Protein AF-A0A3B8WCB1-F1 (afdb_monomer_lite)

Foldseek 3Di:
DPPPPPDFDDLVVVVCQVVVPPLVSCQVPQQQQWKKWKWWDPDVPDIGGDWDDDPNFTEIEIGSDPVQRVCCCVPPDDDDPPTPMDIDIDGPLCVLQVCLVVLGWYAHDVSRDIGHNVNSQSSNFWHWDQDPVRDIDIDGHDDDDDPPPPPPPDD

Structure (mmCIF, N/CA/C/O backbone):
data_AF-A0A3B8WCB1-F1
#
_entry.id   AF-A0A3B8WCB1-F1
#
loop_
_atom_site.group_PDB
_atom_site.id
_atom_site.type_symbol
_atom_site.label_atom_id
_atom_site.label_alt_id
_atom_site.label_comp_id
_atom_site.label_asym_id
_atom_site.label_entity_id
_atom_site.label_seq_id
_atom_site.pdbx_PDB_ins_code
_atom_site.Cartn_x
_atom_site.Cartn_y
_atom_site.Cartn_z
_atom_site.occupancy
_atom_site.B_iso_or_equiv
_atom_site.auth_seq_id
_atom_site.auth_comp_id
_atom_site.auth_asym_id
_atom_site.auth_atom_id
_atom_site.pdbx_PDB_model_num
ATOM 1 N N . MET A 1 1 ? -21.538 -11.932 -15.413 1.00 37.00 1 MET A N 1
ATOM 2 C CA . MET A 1 1 ? -21.360 -11.501 -14.014 1.00 37.00 1 MET A CA 1
ATOM 3 C C . MET A 1 1 ? -20.983 -10.037 -14.087 1.00 37.00 1 MET A C 1
ATOM 5 O O . MET A 1 1 ? -19.938 -9.739 -14.648 1.00 37.00 1 MET A O 1
ATOM 9 N N . ILE A 1 2 ? -21.895 -9.141 -13.719 1.00 36.38 2 ILE A N 1
ATOM 10 C CA . ILE A 1 2 ? -21.631 -7.701 -13.750 1.00 36.38 2 ILE A CA 1
ATOM 11 C C . ILE A 1 2 ? -20.641 -7.468 -12.608 1.00 36.38 2 ILE A C 1
ATOM 13 O O . ILE A 1 2 ? -20.982 -7.748 -11.462 1.00 36.38 2 ILE A O 1
ATOM 17 N N . LYS A 1 3 ? -19.391 -7.105 -12.926 1.00 43.31 3 LYS A N 1
ATOM 18 C CA . LYS A 1 3 ? -18.473 -6.548 -11.930 1.00 43.31 3 LYS A CA 1
ATOM 19 C C . LYS A 1 3 ? -19.179 -5.289 -11.439 1.00 43.31 3 LYS A C 1
ATOM 21 O O . LYS A 1 3 ? -19.359 -4.365 -12.223 1.00 43.31 3 LYS A O 1
ATOM 26 N N . GLU A 1 4 ? -19.688 -5.307 -10.215 1.00 46.06 4 GLU A N 1
ATOM 27 C CA . GLU A 1 4 ? -20.017 -4.057 -9.543 1.00 46.06 4 GLU A CA 1
ATOM 28 C C . GLU A 1 4 ? -18.712 -3.261 -9.516 1.00 46.06 4 GLU A C 1
ATOM 30 O O . GLU A 1 4 ? -17.713 -3.740 -8.973 1.00 46.06 4 GLU A O 1
ATOM 35 N N . ASP A 1 5 ? -18.690 -2.116 -10.200 1.00 57.25 5 ASP A N 1
ATOM 36 C CA . ASP A 1 5 ? -17.601 -1.154 -10.085 1.00 57.25 5 ASP A CA 1
ATOM 37 C C . ASP A 1 5 ? -17.627 -0.658 -8.642 1.00 57.25 5 ASP A C 1
ATOM 39 O O . ASP A 1 5 ? -18.396 0.233 -8.275 1.00 57.25 5 ASP A O 1
ATOM 43 N N . VAL A 1 6 ? -16.847 -1.324 -7.790 1.00 62.16 6 VAL A N 1
ATOM 44 C CA . VAL A 1 6 ? -16.585 -0.851 -6.437 1.00 62.16 6 VAL A CA 1
ATOM 45 C C . VAL A 1 6 ? -15.964 0.535 -6.599 1.00 62.16 6 VAL A C 1
ATOM 47 O O . VAL A 1 6 ? -14.968 0.654 -7.317 1.00 62.16 6 VAL A O 1
ATOM 50 N N . PRO A 1 7 ? -16.549 1.585 -6.000 1.00 75.62 7 PRO A N 1
ATOM 51 C CA . PRO A 1 7 ? -16.023 2.930 -6.147 1.00 75.62 7 PRO A CA 1
ATOM 52 C C . PRO A 1 7 ? -14.573 2.965 -5.665 1.00 75.62 7 PRO A C 1
ATOM 54 O O . PRO A 1 7 ? -14.266 2.490 -4.571 1.00 75.62 7 PRO A O 1
ATOM 57 N N . VAL A 1 8 ? -13.693 3.510 -6.505 1.00 82.50 8 VAL A N 1
ATOM 58 C CA . VAL A 1 8 ? -12.284 3.738 -6.179 1.00 82.50 8 VAL A CA 1
ATOM 59 C C . VAL A 1 8 ? -12.225 4.785 -5.058 1.00 82.50 8 VAL A C 1
ATOM 61 O O . VAL A 1 8 ? -12.717 5.898 -5.263 1.00 82.50 8 VAL A O 1
ATOM 64 N N . PRO A 1 9 ? -11.667 4.462 -3.875 1.00 86.19 9 PRO A N 1
ATOM 65 C CA . PRO A 1 9 ? -11.536 5.426 -2.787 1.00 86.19 9 PRO A CA 1
ATOM 66 C C . PRO A 1 9 ? -10.676 6.621 -3.192 1.00 86.19 9 PRO A C 1
ATOM 68 O O . PRO A 1 9 ? -9.630 6.462 -3.825 1.00 86.19 9 PRO A O 1
ATOM 71 N N . ALA A 1 10 ? -11.098 7.824 -2.810 1.00 88.12 10 ALA A N 1
ATOM 72 C CA . ALA A 1 10 ? -10.425 9.040 -3.244 1.00 88.12 10 ALA A CA 1
ATOM 73 C C . ALA A 1 10 ? -9.168 9.326 -2.407 1.00 88.12 10 ALA A C 1
ATOM 75 O O . ALA A 1 10 ? -9.153 9.169 -1.185 1.00 88.12 10 ALA A O 1
ATOM 76 N N . ALA A 1 11 ? -8.126 9.865 -3.045 1.00 90.75 11 ALA A N 1
ATOM 77 C CA . ALA A 1 11 ? -6.916 10.312 -2.352 1.00 90.75 11 ALA A CA 1
ATOM 78 C C . ALA A 1 11 ? -7.206 11.356 -1.255 1.00 90.75 11 ALA A C 1
ATOM 80 O O . ALA A 1 11 ? -6.539 11.384 -0.220 1.00 90.75 11 ALA A O 1
ATOM 81 N N . THR A 1 12 ? -8.231 12.194 -1.441 1.00 91.19 12 THR A N 1
ATOM 82 C CA . THR A 1 12 ? -8.669 13.172 -0.434 1.00 91.19 12 THR A CA 1
ATOM 83 C C . THR A 1 12 ? -9.157 12.501 0.845 1.00 91.19 12 THR A C 1
ATOM 85 O O . THR A 1 12 ? -8.805 12.951 1.930 1.00 91.19 12 THR A O 1
ATOM 88 N N . GLU A 1 13 ? -9.891 11.392 0.738 1.00 91.12 13 GLU A N 1
ATOM 89 C CA . GLU A 1 13 ? -10.376 10.627 1.894 1.00 91.12 13 GLU A CA 1
ATOM 90 C C . GLU A 1 13 ? -9.207 9.989 2.658 1.00 91.12 13 GLU A C 1
ATOM 92 O O . GLU A 1 13 ? -9.195 9.975 3.892 1.00 91.12 13 GLU A O 1
ATOM 97 N N . PHE A 1 14 ? -8.181 9.521 1.936 1.00 91.50 14 PHE A N 1
ATOM 98 C CA . PHE A 1 14 ? -6.958 9.003 2.550 1.00 91.50 14 PHE A CA 1
ATOM 99 C C . PHE A 1 14 ? -6.218 10.097 3.318 1.00 91.50 14 PHE A C 1
ATOM 101 O O . PHE A 1 14 ? -5.856 9.917 4.481 1.00 91.50 14 PHE A O 1
ATOM 108 N N . MET A 1 15 ? -6.038 11.261 2.691 1.00 91.00 15 MET A N 1
ATOM 109 C CA . MET A 1 15 ? -5.363 12.405 3.301 1.00 91.00 15 MET A CA 1
ATOM 110 C C . MET A 1 15 ? -6.125 12.950 4.509 1.00 91.00 15 MET A C 1
ATOM 112 O O . MET A 1 15 ? -5.508 13.321 5.505 1.00 91.00 15 MET A O 1
ATOM 116 N N . GLU A 1 16 ? -7.455 12.977 4.472 1.00 90.50 16 GLU A N 1
ATOM 117 C CA . GLU A 1 16 ? -8.274 13.334 5.632 1.00 90.50 16 GLU A CA 1
ATOM 118 C C . GLU A 1 16 ? -8.084 12.343 6.782 1.00 90.50 16 GLU A C 1
ATOM 120 O O . GLU A 1 16 ? -7.906 12.753 7.933 1.00 90.50 16 GLU A O 1
ATOM 125 N N . ALA A 1 17 ? -8.070 11.040 6.487 1.00 88.69 17 ALA A N 1
ATOM 126 C CA . ALA A 1 17 ? -7.808 10.018 7.490 1.00 88.69 17 ALA A CA 1
ATOM 127 C C . ALA A 1 17 ? -6.399 10.168 8.094 1.00 88.69 17 ALA A C 1
ATOM 129 O O . ALA A 1 17 ? -6.270 10.135 9.322 1.00 88.69 17 ALA A O 1
ATOM 130 N N . LEU A 1 18 ? -5.378 10.425 7.268 1.00 88.06 18 LEU A N 1
ATOM 131 C CA . LEU A 1 18 ? -4.002 10.691 7.707 1.00 88.06 18 LEU A CA 1
ATOM 132 C C . LEU A 1 18 ? -3.911 11.929 8.605 1.00 88.06 18 LEU A C 1
ATOM 134 O O . LEU A 1 18 ? -3.387 11.863 9.717 1.00 88.06 18 LEU A O 1
ATOM 138 N N . ASN A 1 19 ? -4.474 13.049 8.155 1.00 87.38 19 ASN A N 1
ATOM 139 C CA . ASN A 1 19 ? -4.369 14.339 8.836 1.00 87.38 19 ASN A CA 1
ATOM 140 C C . ASN A 1 19 ? -5.243 14.439 10.091 1.00 87.38 19 ASN A C 1
ATOM 142 O O . ASN A 1 19 ? -5.017 15.309 10.930 1.00 87.38 19 ASN A O 1
ATOM 146 N N . SER A 1 20 ? -6.225 13.548 10.257 1.00 85.06 20 SER A N 1
ATOM 147 C CA . SER A 1 20 ? -7.062 13.508 11.459 1.00 85.06 20 SER A CA 1
ATOM 148 C C . SER A 1 20 ? -6.287 13.164 12.739 1.00 85.06 20 SER A C 1
ATOM 150 O O . SER A 1 20 ? -6.819 13.332 13.837 1.00 85.06 20 SER A O 1
ATOM 152 N N . GLY A 1 21 ? -5.065 12.622 12.621 1.00 75.56 21 GLY A N 1
ATOM 153 C CA . GLY A 1 21 ? -4.286 12.100 13.750 1.00 75.56 21 GLY A CA 1
ATOM 154 C C . GLY A 1 21 ? -4.890 10.841 14.388 1.00 75.56 21 GLY A C 1
ATOM 155 O O . GLY A 1 21 ? -4.332 10.290 15.337 1.00 75.56 21 GLY A O 1
ATOM 156 N N . ASN A 1 22 ? -6.023 10.348 13.873 1.00 82.62 22 ASN A N 1
ATOM 157 C CA . ASN A 1 22 ? -6.667 9.132 14.342 1.00 82.62 22 ASN A CA 1
ATOM 158 C C . ASN A 1 22 ? -6.112 7.921 13.586 1.00 82.62 22 ASN A C 1
ATOM 160 O O . ASN A 1 22 ? -6.737 7.381 12.675 1.00 82.62 22 ASN A O 1
ATOM 164 N N . HIS A 1 23 ? -4.934 7.460 14.001 1.00 83.25 23 HIS A N 1
ATOM 165 C CA . HIS A 1 23 ? -4.264 6.313 13.383 1.00 83.25 23 HIS A CA 1
ATOM 166 C C . HIS A 1 23 ? -5.097 5.019 13.409 1.00 83.25 23 HIS A C 1
ATOM 168 O O . HIS A 1 23 ? -4.919 4.153 12.557 1.00 83.25 23 HIS A O 1
ATOM 174 N N . LEU A 1 24 ? -6.040 4.885 14.350 1.00 87.56 24 LEU A N 1
ATOM 175 C CA . LEU A 1 24 ? -6.946 3.735 14.392 1.00 87.56 24 LEU A CA 1
ATOM 176 C C . LEU A 1 24 ? -7.950 3.765 13.238 1.00 87.56 24 LEU A C 1
ATOM 178 O O . LEU A 1 24 ? -8.288 2.717 12.697 1.00 87.56 24 LEU A O 1
ATOM 182 N N . LYS A 1 25 ? -8.400 4.961 12.839 1.00 85.50 25 LYS A N 1
ATOM 183 C CA . LYS A 1 25 ? -9.289 5.148 11.689 1.00 85.50 25 LYS A CA 1
ATOM 184 C C . LYS A 1 25 ? -8.636 4.634 10.403 1.00 85.50 25 LYS A C 1
ATOM 186 O O . LYS A 1 25 ? -9.271 3.885 9.673 1.00 85.50 25 LYS A O 1
ATOM 191 N N . LEU A 1 26 ? -7.351 4.932 10.194 1.00 90.38 26 LEU A N 1
ATOM 192 C CA . LEU A 1 26 ? -6.579 4.418 9.055 1.00 90.38 26 LEU A CA 1
ATOM 193 C C . LEU A 1 26 ? -6.540 2.886 9.022 1.00 90.38 26 LEU A C 1
ATOM 195 O O . LEU A 1 26 ? -6.820 2.288 7.989 1.00 90.38 26 LEU A O 1
ATOM 199 N N . ILE A 1 27 ? -6.247 2.239 10.154 1.00 92.25 27 ILE A N 1
ATOM 200 C CA . ILE A 1 27 ? -6.202 0.770 10.219 1.00 92.25 27 ILE A CA 1
ATOM 201 C C . ILE A 1 27 ? -7.576 0.165 9.891 1.00 92.25 27 ILE A C 1
ATOM 203 O O . ILE A 1 27 ? -7.643 -0.804 9.134 1.00 92.25 27 ILE A O 1
ATOM 207 N N . ARG A 1 28 ? -8.664 0.730 10.438 1.00 89.88 28 ARG A N 1
ATOM 208 C CA . ARG A 1 28 ? -10.029 0.214 10.229 1.00 89.88 28 ARG A CA 1
ATOM 209 C C . ARG A 1 28 ? -10.528 0.415 8.803 1.00 89.88 28 ARG A C 1
ATOM 211 O O . ARG A 1 28 ? -11.087 -0.508 8.228 1.00 89.88 28 ARG A O 1
ATOM 218 N N . GLU A 1 29 ? -10.372 1.620 8.267 1.00 90.94 29 GLU A N 1
ATOM 219 C CA . GLU A 1 29 ? -11.037 2.023 7.023 1.00 90.94 29 GLU A CA 1
ATOM 220 C C . GLU A 1 29 ? -10.190 1.743 5.786 1.00 90.94 29 GLU A C 1
ATOM 222 O O . GLU A 1 29 ? -10.735 1.401 4.744 1.00 90.94 29 GLU A O 1
ATOM 227 N N . TRP A 1 30 ? -8.864 1.841 5.901 1.00 93.31 30 TRP A N 1
ATOM 228 C CA . TRP A 1 30 ? -7.962 1.717 4.756 1.00 93.31 30 TRP A CA 1
ATOM 229 C C . TRP A 1 30 ? -7.230 0.383 4.695 1.00 93.31 30 TRP A C 1
ATOM 231 O O . TRP A 1 30 ? -6.774 -0.009 3.626 1.00 93.31 30 TRP A O 1
ATOM 241 N N . GLY A 1 31 ? -7.140 -0.357 5.803 1.00 92.56 31 GLY A N 1
ATOM 242 C CA . GLY A 1 31 ? -6.360 -1.592 5.851 1.00 92.56 31 GLY A CA 1
ATOM 243 C C . GLY A 1 31 ? -6.817 -2.669 4.857 1.00 92.56 31 GLY A C 1
ATOM 244 O O . GLY A 1 31 ? -5.972 -3.418 4.375 1.00 92.56 31 GLY A O 1
ATOM 245 N N . ASP A 1 32 ? -8.118 -2.765 4.569 1.00 93.88 32 ASP A N 1
ATOM 246 C CA . ASP A 1 32 ? -8.690 -3.740 3.620 1.00 93.88 32 ASP A CA 1
ATOM 247 C C . ASP A 1 32 ? -8.982 -3.144 2.231 1.00 93.88 32 ASP A C 1
ATOM 249 O O . ASP A 1 32 ? -9.440 -3.863 1.342 1.00 93.88 32 ASP A O 1
ATOM 253 N N . VAL A 1 33 ? -8.696 -1.853 2.015 1.00 95.19 33 VAL A N 1
ATOM 254 C CA . VAL A 1 33 ? -8.827 -1.239 0.688 1.00 95.19 33 VAL A CA 1
ATOM 255 C C . VAL A 1 33 ? -7.845 -1.916 -0.257 1.00 95.19 33 VAL A C 1
ATOM 257 O O . VAL A 1 33 ? -6.655 -2.046 0.045 1.00 95.19 33 VAL A O 1
ATOM 260 N N . LEU A 1 34 ? -8.355 -2.365 -1.401 1.00 96.38 34 LEU A N 1
ATOM 261 C CA . LEU A 1 34 ? -7.537 -2.973 -2.436 1.00 96.38 34 LEU A CA 1
ATOM 262 C C . LEU A 1 34 ? -6.747 -1.891 -3.159 1.00 96.38 34 LEU A C 1
ATOM 264 O O . LEU A 1 34 ? -7.317 -0.967 -3.730 1.00 96.38 34 LEU A O 1
ATOM 268 N N . PHE A 1 35 ? -5.434 -2.053 -3.150 1.00 96.81 35 PHE A N 1
ATOM 269 C CA . PHE A 1 35 ? -4.508 -1.292 -3.963 1.00 96.81 35 PHE A CA 1
ATOM 270 C C . PHE A 1 35 ? -3.968 -2.206 -5.054 1.00 96.81 35 PHE A C 1
ATOM 272 O O . PHE A 1 35 ? -3.596 -3.354 -4.814 1.00 96.81 35 PHE A O 1
ATOM 279 N N . HIS A 1 36 ? -3.924 -1.694 -6.267 1.00 96.75 36 HIS A N 1
ATOM 280 C CA . HIS A 1 36 ? -3.236 -2.306 -7.381 1.00 96.75 36 HIS A CA 1
ATOM 281 C C . HIS A 1 36 ? -1.746 -2.005 -7.246 1.00 96.75 36 HIS A C 1
ATOM 283 O O . HIS A 1 36 ? -1.374 -0.885 -6.921 1.00 96.75 36 HIS A O 1
ATOM 289 N N . THR A 1 37 ? -0.889 -2.996 -7.467 1.00 96.56 37 THR A N 1
ATOM 290 C CA . THR A 1 37 ? 0.568 -2.827 -7.503 1.00 96.56 37 THR A CA 1
ATOM 291 C C . THR A 1 37 ? 1.181 -3.730 -8.568 1.00 96.56 37 THR A C 1
ATOM 293 O O . THR A 1 37 ? 0.515 -4.632 -9.088 1.00 96.56 37 THR A O 1
ATOM 296 N N . VAL A 1 38 ? 2.447 -3.491 -8.897 1.00 95.31 38 VAL A N 1
ATOM 297 C CA . VAL A 1 38 ? 3.167 -4.193 -9.961 1.00 95.31 38 VAL A CA 1
ATOM 298 C C . VAL A 1 38 ? 3.979 -5.345 -9.381 1.00 95.31 38 VAL A C 1
ATOM 300 O O . VAL A 1 38 ? 4.668 -5.206 -8.372 1.00 95.31 38 VAL A O 1
ATOM 303 N N . PHE A 1 39 ? 3.917 -6.488 -10.047 1.00 93.94 39 PHE A N 1
ATOM 304 C CA . PHE A 1 39 ? 4.740 -7.658 -9.778 1.00 93.94 39 PHE A CA 1
ATOM 305 C C . PHE A 1 39 ? 5.557 -8.008 -11.021 1.00 93.94 39 PHE A C 1
ATOM 307 O O . PHE A 1 39 ? 5.102 -7.799 -12.145 1.00 93.94 39 PHE A O 1
ATOM 314 N N . ILE A 1 40 ? 6.742 -8.575 -10.800 1.00 92.56 40 ILE A N 1
ATOM 315 C CA . ILE A 1 40 ? 7.627 -9.123 -11.830 1.00 92.56 40 ILE A CA 1
ATOM 316 C C . ILE A 1 40 ? 7.644 -10.644 -11.690 1.00 92.56 40 ILE A C 1
ATOM 318 O O . ILE A 1 40 ? 7.745 -11.180 -10.579 1.00 92.56 40 ILE A O 1
ATOM 322 N N . ARG A 1 41 ? 7.575 -11.350 -12.818 1.00 91.50 41 ARG A N 1
ATOM 323 C CA . ARG A 1 41 ? 7.890 -12.775 -12.900 1.00 91.50 41 ARG A CA 1
ATOM 324 C C . ARG A 1 41 ? 9.341 -12.943 -13.332 1.00 91.50 41 ARG A C 1
ATOM 326 O O . ARG A 1 41 ? 9.660 -12.846 -14.508 1.00 91.50 41 ARG A O 1
ATOM 333 N N . GLU A 1 42 ? 10.208 -13.241 -12.372 1.00 82.94 42 GLU A N 1
ATOM 334 C CA . GLU A 1 42 ? 11.623 -13.518 -12.650 1.00 82.94 42 GLU A CA 1
ATOM 335 C C . GLU A 1 42 ? 11.777 -14.887 -13.326 1.00 82.94 42 GLU A C 1
ATOM 337 O O . GLU A 1 42 ? 12.458 -15.035 -14.340 1.00 82.94 42 GLU A O 1
ATOM 342 N N . HIS A 1 43 ? 11.138 -15.921 -12.766 1.00 79.56 43 HIS A N 1
ATOM 343 C CA . HIS A 1 43 ? 11.228 -17.309 -13.230 1.00 79.56 43 HIS A CA 1
ATOM 344 C C . HIS A 1 43 ? 9.849 -17.983 -13.139 1.00 79.56 43 HIS A C 1
ATOM 346 O O . HIS A 1 43 ? 8.995 -17.533 -12.367 1.00 79.56 43 HIS A O 1
ATOM 352 N N . PRO A 1 44 ? 9.600 -19.096 -13.858 1.00 80.00 44 PRO A N 1
ATOM 353 C CA . PRO A 1 44 ? 8.349 -19.837 -13.728 1.00 80.00 44 PRO A CA 1
ATOM 354 C C . PRO A 1 44 ? 8.051 -20.205 -12.266 1.00 80.00 44 PRO A C 1
ATOM 356 O O . PRO A 1 44 ? 8.808 -20.934 -11.630 1.00 80.00 44 PRO A O 1
ATOM 359 N N . GLY A 1 45 ? 6.937 -19.693 -11.739 1.00 81.06 45 GLY A N 1
ATOM 360 C CA . GLY A 1 45 ? 6.493 -19.944 -10.365 1.00 81.06 45 GLY A CA 1
ATOM 361 C C . GLY A 1 45 ? 7.069 -19.009 -9.296 1.00 81.06 45 GLY A C 1
ATOM 362 O O . GLY A 1 45 ? 6.701 -19.165 -8.134 1.00 81.06 45 GLY A O 1
ATOM 363 N N . LEU A 1 46 ? 7.918 -18.039 -9.661 1.00 86.25 46 LEU A N 1
ATOM 364 C CA . LEU A 1 46 ? 8.396 -16.998 -8.752 1.00 86.25 46 LEU A CA 1
ATOM 365 C C . LEU A 1 46 ? 7.928 -15.621 -9.220 1.00 86.25 46 LEU A C 1
ATOM 367 O O . LEU A 1 46 ? 8.352 -15.112 -10.256 1.00 86.25 46 LEU A O 1
ATOM 371 N N . GLU A 1 47 ? 7.059 -15.027 -8.415 1.00 90.69 47 GLU A N 1
ATOM 372 C CA . GLU A 1 47 ? 6.472 -13.716 -8.644 1.00 90.69 47 GLU A CA 1
ATOM 373 C C . GLU A 1 47 ? 6.787 -12.831 -7.445 1.00 90.69 47 GLU A C 1
ATOM 375 O O . GLU A 1 47 ? 6.461 -13.179 -6.307 1.00 90.69 47 GLU A O 1
ATOM 380 N N . LEU A 1 48 ? 7.445 -11.706 -7.698 1.00 89.25 48 LEU A N 1
ATOM 381 C CA . LEU A 1 48 ? 7.923 -10.794 -6.666 1.00 89.25 48 LEU A CA 1
ATOM 382 C C . LEU A 1 48 ? 7.320 -9.407 -6.878 1.00 89.25 48 LEU A C 1
ATOM 384 O O . LEU A 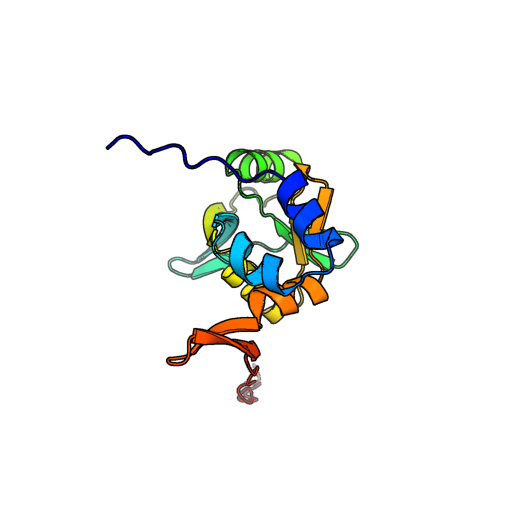1 48 ? 7.099 -9.013 -8.025 1.00 89.25 48 LEU A O 1
ATOM 388 N N . PRO A 1 49 ? 7.029 -8.658 -5.803 1.00 90.25 49 PRO A N 1
ATOM 389 C CA . PRO A 1 49 ? 6.579 -7.286 -5.950 1.00 90.25 49 PRO A CA 1
ATOM 390 C C . PRO A 1 49 ? 7.709 -6.441 -6.550 1.00 90.25 49 PRO A C 1
ATOM 392 O O . PRO A 1 49 ? 8.870 -6.558 -6.151 1.00 90.25 49 PRO A O 1
ATOM 395 N N . MET A 1 50 ? 7.368 -5.604 -7.526 1.00 92.75 50 MET A N 1
ATOM 396 C CA . MET A 1 50 ? 8.326 -4.750 -8.215 1.00 92.75 50 MET A CA 1
ATOM 397 C C . MET A 1 50 ? 8.737 -3.585 -7.317 1.00 92.75 50 MET A C 1
ATOM 399 O O . MET A 1 50 ? 7.889 -2.802 -6.896 1.00 92.75 50 MET A O 1
ATOM 403 N N . LEU A 1 51 ? 10.039 -3.430 -7.087 1.00 92.31 51 LEU A N 1
ATOM 404 C CA . LEU A 1 51 ? 10.604 -2.260 -6.420 1.00 92.31 51 LEU A CA 1
ATOM 405 C C . LEU A 1 51 ? 11.223 -1.313 -7.446 1.00 92.31 51 LEU A C 1
ATOM 407 O O . LEU A 1 51 ? 11.914 -1.747 -8.365 1.00 92.31 51 LEU A O 1
ATOM 411 N N . TYR A 1 52 ? 11.028 -0.016 -7.243 1.00 90.38 52 TYR A N 1
ATOM 412 C CA . TYR A 1 52 ? 11.717 1.041 -7.981 1.00 90.38 52 TYR A CA 1
ATOM 413 C C . TYR A 1 52 ? 12.244 2.103 -7.016 1.00 90.38 52 TYR A C 1
ATOM 415 O O . TYR A 1 52 ? 11.850 2.132 -5.851 1.00 90.38 52 TYR A O 1
ATOM 423 N N . SER A 1 53 ? 13.166 2.948 -7.472 1.00 88.25 53 SER A N 1
ATOM 424 C CA . SER A 1 53 ? 13.784 3.969 -6.621 1.00 88.25 53 SER A CA 1
ATOM 425 C C . SER A 1 53 ? 13.059 5.313 -6.723 1.00 88.25 53 SER A C 1
ATOM 427 O O . SER A 1 53 ? 12.829 5.812 -7.823 1.00 88.25 53 SER A O 1
ATOM 429 N N . VAL A 1 54 ? 12.756 5.917 -5.574 1.00 85.00 54 VAL A N 1
ATOM 430 C CA . VAL A 1 54 ? 12.241 7.286 -5.404 1.00 85.00 54 VAL A CA 1
ATOM 431 C C . VAL A 1 54 ? 13.114 7.964 -4.355 1.00 85.00 54 VAL A C 1
ATOM 433 O O . VAL A 1 54 ? 13.172 7.479 -3.231 1.00 85.00 54 VAL A O 1
ATOM 436 N N . ASP A 1 55 ? 13.810 9.048 -4.706 1.00 82.06 55 ASP A N 1
ATOM 437 C CA . ASP A 1 55 ? 14.689 9.795 -3.787 1.00 82.06 55 ASP A CA 1
ATOM 438 C C . ASP A 1 55 ? 15.623 8.887 -2.958 1.00 82.06 55 ASP A C 1
ATOM 440 O O . ASP A 1 55 ? 15.665 8.958 -1.730 1.00 82.06 55 ASP A O 1
ATOM 444 N N . ASP A 1 56 ? 16.330 7.975 -3.634 1.00 85.62 56 ASP A N 1
ATOM 445 C CA . ASP A 1 56 ? 17.232 6.966 -3.047 1.00 85.62 56 ASP A CA 1
ATOM 446 C C . ASP A 1 56 ? 16.570 5.917 -2.125 1.00 85.62 56 ASP A C 1
ATOM 448 O O . ASP A 1 56 ? 17.264 5.123 -1.487 1.00 85.62 56 ASP A O 1
ATOM 452 N N . HIS A 1 57 ? 15.236 5.846 -2.092 1.00 89.75 57 HIS A N 1
ATOM 453 C CA . HIS A 1 57 ? 14.477 4.832 -1.358 1.00 89.75 57 HIS A CA 1
ATOM 454 C C . HIS A 1 57 ? 13.794 3.853 -2.311 1.00 89.75 57 HIS A C 1
ATOM 456 O O . HIS A 1 57 ? 13.239 4.240 -3.338 1.00 89.75 57 HIS A O 1
ATOM 462 N N . HIS A 1 58 ? 13.798 2.569 -1.956 1.00 94.00 58 HIS A N 1
ATOM 463 C CA . HIS A 1 58 ? 12.998 1.577 -2.666 1.00 94.00 58 HIS A CA 1
ATOM 464 C C . HIS A 1 58 ?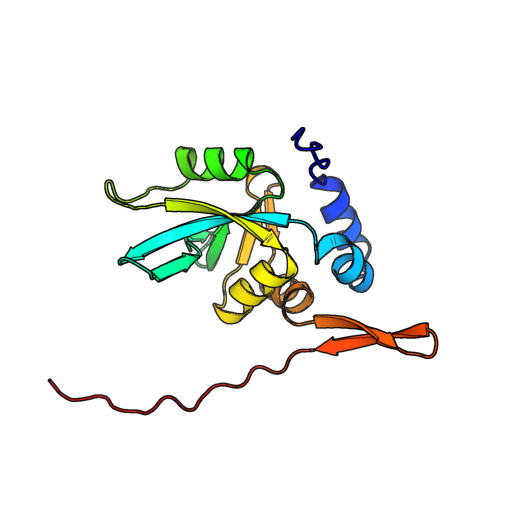 11.515 1.777 -2.357 1.00 94.00 58 HIS A C 1
ATOM 466 O O . HIS A 1 58 ? 11.138 1.999 -1.208 1.00 94.00 58 HIS A O 1
ATOM 472 N N . SER A 1 59 ? 10.670 1.672 -3.373 1.00 94.81 59 SER A N 1
ATOM 473 C CA . SER A 1 59 ? 9.237 1.899 -3.255 1.00 94.81 59 SER A CA 1
ATOM 474 C C . SER A 1 59 ? 8.445 0.931 -4.124 1.00 94.81 59 SER A C 1
ATOM 476 O O . SER A 1 59 ? 8.910 0.501 -5.182 1.00 94.81 59 SER A O 1
ATOM 478 N N . PHE A 1 60 ? 7.236 0.610 -3.679 1.00 95.81 60 PHE A N 1
ATOM 479 C CA . PHE A 1 60 ? 6.204 -0.009 -4.498 1.00 95.81 60 PHE A CA 1
ATOM 480 C C . PHE A 1 60 ? 5.354 1.059 -5.172 1.00 95.81 60 PHE A C 1
ATOM 482 O O . PHE A 1 60 ? 4.984 2.056 -4.551 1.00 95.81 60 PHE A O 1
ATOM 489 N N . LEU A 1 61 ? 4.989 0.819 -6.430 1.00 95.31 61 LEU A N 1
ATOM 490 C CA . LEU A 1 61 ? 3.991 1.629 -7.120 1.00 95.31 61 LEU A CA 1
ATOM 491 C C . LEU A 1 61 ? 2.625 1.083 -6.732 1.00 95.31 61 LEU A C 1
ATOM 493 O O . LEU A 1 61 ? 2.384 -0.111 -6.934 1.00 95.31 61 LEU A O 1
ATOM 497 N N . ALA A 1 62 ? 1.741 1.914 -6.185 1.00 95.94 62 ALA A N 1
ATOM 498 C CA . ALA A 1 62 ? 0.391 1.457 -5.899 1.00 95.94 62 ALA A CA 1
ATOM 499 C C . ALA A 1 62 ? -0.673 2.548 -5.954 1.00 95.94 62 ALA A C 1
ATOM 501 O O . ALA A 1 62 ? -0.432 3.683 -5.564 1.00 95.94 62 ALA A O 1
ATOM 502 N N . SER A 1 63 ? -1.877 2.163 -6.363 1.00 96.06 63 SER A N 1
ATOM 503 C CA . SER A 1 63 ? -3.074 3.009 -6.342 1.00 96.06 63 SER A CA 1
ATOM 504 C C . SER A 1 63 ? -4.321 2.138 -6.163 1.00 96.06 63 SER A C 1
ATOM 506 O O . SER A 1 63 ? -4.322 0.988 -6.613 1.00 96.06 63 SER A O 1
A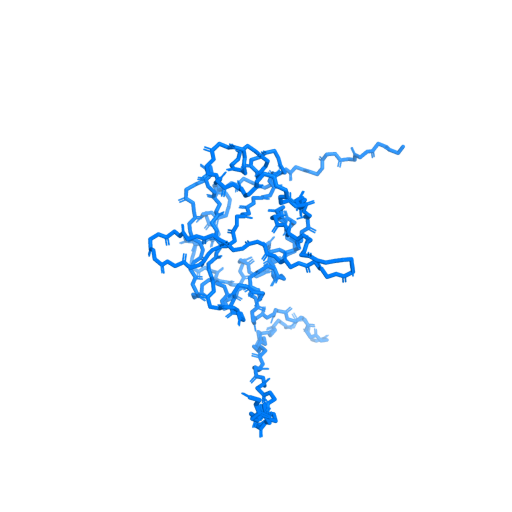TOM 508 N N . PRO A 1 64 ? -5.400 2.620 -5.522 1.00 95.38 64 PRO A N 1
ATOM 509 C CA . PRO A 1 64 ? -6.687 1.938 -5.581 1.00 95.38 64 PRO A CA 1
ATOM 510 C C . PRO A 1 64 ? -7.249 1.850 -7.013 1.00 95.38 64 PRO A C 1
ATOM 512 O O . PRO A 1 64 ? -8.052 0.956 -7.278 1.00 95.38 64 PRO A O 1
ATOM 515 N N . ASP A 1 65 ? -6.795 2.690 -7.950 1.00 94.56 65 ASP A N 1
ATOM 516 C CA . ASP A 1 65 ? -7.123 2.599 -9.376 1.00 94.56 65 ASP A CA 1
ATOM 517 C C . ASP A 1 65 ? -6.069 1.776 -10.138 1.00 94.56 65 ASP A C 1
ATOM 519 O O . ASP A 1 65 ? -4.872 2.062 -10.122 1.00 94.56 65 ASP A O 1
ATOM 523 N N . ALA A 1 66 ? -6.519 0.733 -10.836 1.00 93.31 66 ALA A N 1
ATOM 524 C CA . ALA A 1 66 ? -5.651 -0.098 -11.663 1.00 93.31 66 ALA A CA 1
ATOM 525 C C . ALA A 1 66 ? -5.087 0.658 -12.874 1.00 93.31 66 ALA A C 1
ATOM 527 O O . ALA A 1 66 ? -3.989 0.328 -13.326 1.00 93.31 66 ALA A O 1
ATOM 528 N N . ASN A 1 67 ? -5.835 1.627 -13.408 1.00 92.31 67 ASN A N 1
ATOM 529 C CA . ASN A 1 67 ? -5.434 2.396 -14.580 1.00 92.31 67 ASN A CA 1
ATOM 530 C C . ASN A 1 67 ? -4.269 3.325 -14.238 1.00 92.31 67 ASN A C 1
ATOM 532 O O . ASN A 1 67 ? -3.277 3.300 -14.954 1.00 92.31 67 ASN A O 1
ATOM 536 N N . GLU A 1 68 ? -4.317 4.015 -13.093 1.00 93.31 68 GLU A N 1
ATOM 537 C CA . GLU A 1 68 ? -3.209 4.863 -12.618 1.00 93.31 68 GLU A CA 1
ATOM 538 C C . GLU A 1 68 ? -1.899 4.065 -12.492 1.00 93.31 68 GLU A C 1
ATOM 540 O O . GLU A 1 68 ? -0.826 4.530 -12.871 1.00 93.31 68 GLU A O 1
ATOM 545 N N . VAL A 1 69 ? -1.968 2.819 -12.004 1.00 94.00 69 VAL A N 1
ATOM 546 C CA . VAL A 1 69 ? -0.784 1.943 -11.926 1.00 94.00 69 VAL A CA 1
ATOM 547 C C . VAL A 1 69 ? -0.278 1.559 -13.313 1.00 94.00 69 VAL A C 1
ATOM 549 O O . VAL A 1 69 ? 0.932 1.514 -13.524 1.00 94.00 69 VAL A O 1
ATOM 552 N N . GLN A 1 70 ? -1.176 1.257 -14.255 1.00 92.38 70 GLN A N 1
ATOM 553 C CA . GLN A 1 70 ? -0.785 0.910 -15.624 1.00 92.38 70 GLN A CA 1
ATOM 554 C C . GLN A 1 70 ? -0.161 2.097 -16.358 1.00 92.38 70 GLN A C 1
ATOM 556 O O . GLN A 1 70 ? 0.861 1.918 -17.018 1.00 92.38 70 GLN A O 1
ATOM 561 N N . GLU A 1 71 ? -0.740 3.286 -16.221 1.00 92.00 71 GLU A N 1
ATOM 562 C CA . GLU A 1 71 ? -0.224 4.524 -16.806 1.00 92.00 71 GLU A CA 1
ATOM 563 C C . GLU A 1 71 ? 1.150 4.854 -16.220 1.00 92.00 71 GLU A C 1
ATOM 565 O O . GLU A 1 71 ? 2.121 4.978 -16.964 1.00 92.00 71 GLU A O 1
ATOM 570 N N . ALA A 1 72 ? 1.296 4.844 -14.892 1.00 91.19 72 ALA A N 1
ATOM 571 C CA . ALA A 1 72 ? 2.587 5.100 -14.259 1.00 91.19 72 ALA A CA 1
ATOM 572 C C . ALA A 1 72 ? 3.657 4.056 -14.631 1.00 91.19 72 ALA A C 1
ATOM 574 O O . ALA A 1 72 ? 4.831 4.399 -14.798 1.00 91.19 72 ALA A O 1
ATOM 575 N N . LEU A 1 73 ? 3.271 2.789 -14.813 1.00 90.00 73 LEU A N 1
ATOM 576 C CA . LEU A 1 73 ? 4.173 1.742 -15.292 1.00 90.00 73 LEU A CA 1
ATOM 577 C C . LEU A 1 73 ? 4.667 1.998 -16.724 1.00 90.00 73 LEU A C 1
ATOM 579 O O . LEU A 1 73 ? 5.819 1.694 -17.019 1.00 90.00 73 LEU A O 1
ATOM 583 N N . GLN A 1 74 ? 3.826 2.549 -17.601 1.00 87.31 74 GLN A N 1
ATOM 584 C CA . GLN A 1 74 ? 4.176 2.835 -18.997 1.00 87.31 74 GLN A CA 1
ATOM 585 C C . GLN A 1 74 ? 4.936 4.156 -19.164 1.00 87.31 74 GLN A C 1
ATOM 587 O O . GLN A 1 74 ? 5.824 4.251 -20.010 1.00 87.31 74 GLN A O 1
ATOM 592 N N . GLU A 1 75 ? 4.591 5.174 -18.376 1.00 86.56 75 GLU A N 1
ATOM 593 C CA . GLU A 1 75 ? 5.072 6.545 -18.571 1.00 86.56 75 GLU A CA 1
ATOM 594 C C . GLU A 1 75 ? 6.255 6.923 -17.672 1.00 86.56 75 GLU A C 1
ATOM 596 O O . GLU A 1 75 ? 7.036 7.814 -18.018 1.00 86.56 75 GLU A O 1
ATOM 601 N N . HIS A 1 76 ? 6.409 6.267 -16.517 1.00 81.12 76 HIS A N 1
ATOM 602 C CA . HIS A 1 76 ? 7.378 6.679 -15.493 1.00 81.12 76 HIS A CA 1
ATOM 603 C C . HIS A 1 76 ? 8.419 5.619 -15.140 1.00 81.12 76 HIS A C 1
ATOM 605 O O . HIS A 1 76 ? 9.442 5.957 -14.540 1.00 81.12 76 HIS A O 1
ATOM 611 N N . LEU A 1 77 ? 8.203 4.358 -15.519 1.00 83.94 77 LEU A N 1
ATOM 612 C CA . LEU A 1 77 ? 9.125 3.266 -15.224 1.00 83.94 77 LEU A CA 1
ATOM 613 C C . LEU A 1 77 ? 9.808 2.763 -16.497 1.00 83.94 77 LEU A C 1
ATOM 615 O O . LEU A 1 77 ? 9.171 2.443 -17.495 1.00 83.94 77 LEU A O 1
ATOM 619 N N . VAL A 1 78 ? 11.137 2.669 -16.444 1.00 81.25 78 VAL A N 1
ATOM 620 C CA . VAL A 1 78 ? 11.934 2.047 -17.505 1.00 81.25 78 VAL A CA 1
ATOM 621 C C . VAL A 1 78 ? 12.088 0.571 -17.169 1.00 81.25 78 VAL A C 1
ATOM 623 O O . VAL A 1 78 ? 12.809 0.211 -16.239 1.00 81.25 78 VAL A O 1
ATOM 626 N N . LEU A 1 79 ? 11.392 -0.276 -17.920 1.00 83.69 79 LEU A N 1
ATOM 627 C CA . LEU A 1 79 ? 11.478 -1.729 -17.800 1.00 83.69 79 LEU A CA 1
ATOM 628 C C . LEU A 1 79 ? 12.501 -2.2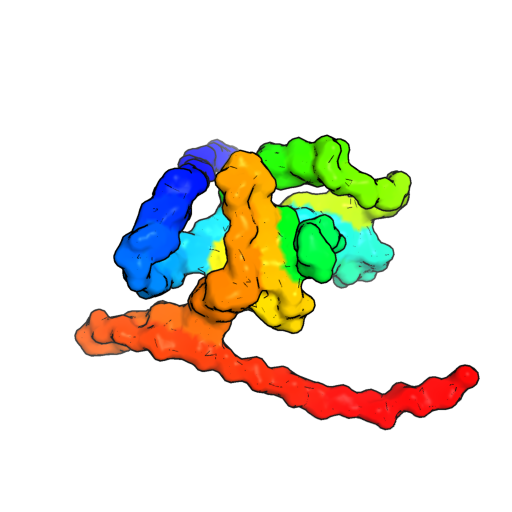96 -18.789 1.00 83.69 79 LEU A C 1
ATOM 630 O O . LEU A 1 79 ? 12.755 -1.708 -19.842 1.00 83.69 79 LEU A O 1
ATOM 634 N N . ALA A 1 80 ? 13.069 -3.460 -18.466 1.00 81.44 80 ALA A N 1
ATOM 635 C CA . ALA A 1 80 ? 13.795 -4.251 -19.456 1.00 81.44 80 ALA A CA 1
ATOM 636 C C . ALA A 1 80 ? 12.827 -4.725 -20.558 1.00 81.44 80 ALA A C 1
ATOM 638 O O . ALA A 1 80 ? 11.657 -4.984 -20.275 1.00 81.44 80 ALA A O 1
ATOM 639 N N . GLU A 1 81 ? 13.304 -4.845 -21.803 1.00 77.06 81 GLU A N 1
ATOM 640 C CA . GLU A 1 81 ? 12.465 -5.207 -22.963 1.00 77.06 81 GLU A CA 1
ATOM 641 C C . GLU A 1 81 ? 11.740 -6.555 -22.798 1.00 77.06 81 GLU A C 1
ATOM 643 O O . GLU A 1 81 ? 10.683 -6.766 -23.389 1.00 77.06 81 GLU A O 1
ATOM 648 N N . ASP A 1 82 ? 12.293 -7.459 -21.992 1.00 82.62 82 ASP A N 1
ATOM 649 C CA . ASP A 1 82 ? 11.788 -8.803 -21.718 1.00 82.62 82 ASP A CA 1
ATOM 650 C C . ASP A 1 82 ? 11.175 -8.964 -20.316 1.00 82.62 82 ASP A C 1
ATOM 652 O O . ASP A 1 82 ? 10.863 -10.084 -19.906 1.00 82.62 82 ASP A O 1
ATOM 656 N N . ALA A 1 83 ? 10.973 -7.868 -19.576 1.00 85.31 83 ALA A N 1
ATOM 657 C CA . ALA A 1 83 ? 10.390 -7.925 -18.241 1.00 85.31 83 ALA A CA 1
ATOM 658 C C . ALA A 1 83 ? 8.927 -8.409 -18.286 1.00 85.31 83 ALA A C 1
ATOM 660 O O . ALA A 1 83 ? 8.042 -7.737 -18.820 1.00 85.31 83 ALA A O 1
ATOM 661 N N . ASP A 1 84 ? 8.655 -9.559 -17.666 1.00 90.44 84 ASP A N 1
ATOM 662 C CA . ASP A 1 84 ? 7.298 -10.086 -17.487 1.00 90.44 84 ASP A CA 1
ATOM 663 C C . ASP A 1 84 ? 6.651 -9.434 -16.258 1.00 90.44 84 ASP A C 1
ATOM 665 O O . ASP A 1 84 ? 6.786 -9.904 -15.123 1.00 90.44 84 ASP A O 1
ATOM 669 N N . VAL A 1 85 ? 5.991 -8.297 -16.492 1.00 91.69 85 VAL A N 1
ATOM 670 C CA . VAL A 1 85 ? 5.315 -7.496 -15.464 1.00 91.69 85 VAL A CA 1
ATOM 671 C C . VAL A 1 85 ? 3.802 -7.663 -15.519 1.00 91.69 85 VAL A C 1
ATOM 673 O O . VAL A 1 85 ? 3.197 -7.753 -16.587 1.00 91.69 85 VAL A O 1
ATOM 676 N N . PHE A 1 86 ? 3.155 -7.656 -14.359 1.00 92.06 86 PHE A N 1
ATOM 677 C CA . PHE A 1 86 ? 1.697 -7.692 -14.272 1.00 92.06 86 PHE A CA 1
ATOM 678 C C . PHE A 1 86 ? 1.192 -6.975 -13.019 1.00 92.06 86 PHE A C 1
ATOM 680 O O . PHE A 1 86 ? 1.877 -6.887 -12.001 1.00 92.06 86 PHE A O 1
ATOM 687 N N . VAL A 1 87 ? -0.041 -6.472 -13.086 1.00 94.19 87 VAL A N 1
ATOM 688 C CA . VAL A 1 87 ? -0.683 -5.733 -11.990 1.00 94.19 87 VAL A CA 1
ATOM 689 C C . VAL A 1 87 ? -1.581 -6.664 -11.175 1.00 94.19 87 VAL A C 1
ATOM 691 O O . VAL A 1 87 ? -2.338 -7.459 -11.738 1.00 94.19 87 VAL A O 1
ATOM 694 N N . ARG A 1 88 ? -1.527 -6.563 -9.842 1.00 94.88 88 ARG A N 1
ATOM 695 C CA . ARG A 1 88 ? -2.422 -7.283 -8.919 1.00 94.88 88 ARG A CA 1
ATOM 696 C C . ARG A 1 88 ? -3.027 -6.358 -7.882 1.00 94.88 88 ARG A C 1
ATOM 698 O O . ARG A 1 88 ? -2.339 -5.495 -7.353 1.00 94.88 88 ARG A O 1
ATOM 705 N N . ALA A 1 89 ? -4.291 -6.610 -7.558 1.00 95.88 89 ALA A N 1
ATOM 706 C CA . ALA A 1 89 ? -4.957 -6.020 -6.407 1.00 95.88 89 ALA A CA 1
ATOM 707 C C . ALA A 1 89 ? -4.539 -6.755 -5.126 1.00 95.88 89 ALA A C 1
ATOM 709 O O . ALA A 1 89 ? -4.611 -7.984 -5.060 1.00 95.88 89 ALA A O 1
ATOM 710 N N . VAL A 1 90 ? -4.120 -6.002 -4.115 1.00 95.44 90 VAL A N 1
ATOM 711 C CA . VAL A 1 90 ? -3.672 -6.492 -2.812 1.00 95.44 90 VAL A CA 1
ATOM 712 C C . VAL A 1 90 ? -4.210 -5.544 -1.733 1.00 95.44 90 VAL A C 1
ATOM 714 O O . VAL A 1 90 ? -4.189 -4.329 -1.937 1.00 95.44 90 VAL A O 1
ATOM 717 N N . PRO A 1 91 ? -4.693 -6.042 -0.582 1.00 96.38 91 PRO A N 1
ATOM 718 C CA . PRO A 1 91 ? -5.093 -5.172 0.521 1.00 96.38 91 PRO A CA 1
ATOM 719 C C . PRO A 1 91 ? -3.944 -4.265 0.974 1.00 96.38 91 PRO A C 1
ATOM 721 O O . PRO A 1 91 ? -2.808 -4.728 1.120 1.00 96.38 91 PRO A O 1
ATOM 724 N N . LEU A 1 92 ? -4.234 -2.996 1.272 1.00 96.19 92 LEU A N 1
ATOM 725 C CA . LEU A 1 92 ? -3.215 -2.030 1.692 1.00 96.19 92 LEU A CA 1
ATOM 726 C C . LEU A 1 92 ? -2.414 -2.517 2.906 1.00 96.19 92 LEU A C 1
ATOM 728 O O . LEU A 1 92 ? -1.201 -2.331 2.945 1.00 96.19 92 LEU A O 1
ATOM 732 N N . ARG A 1 93 ? -3.044 -3.209 3.868 1.00 96.44 93 ARG A N 1
ATOM 733 C CA . ARG A 1 93 ? -2.330 -3.805 5.015 1.00 96.44 93 ARG A CA 1
ATOM 734 C C . ARG A 1 93 ? -1.267 -4.818 4.595 1.00 96.44 93 ARG A C 1
ATOM 736 O O . ARG A 1 93 ? -0.221 -4.931 5.225 1.00 96.44 93 ARG A O 1
ATOM 743 N N . GLU A 1 94 ? -1.523 -5.586 3.542 1.00 96.00 94 GLU A N 1
ATOM 744 C CA . GLU A 1 94 ? -0.577 -6.582 3.055 1.00 96.00 94 GLU A CA 1
ATOM 745 C C . GLU A 1 94 ? 0.566 -5.923 2.288 1.00 96.00 94 GLU A C 1
ATOM 747 O O . GLU A 1 94 ? 1.721 -6.265 2.538 1.00 96.00 94 GLU A O 1
ATOM 752 N N . LEU A 1 95 ? 0.271 -4.928 1.448 1.00 96.31 95 LEU A N 1
ATOM 753 C CA . LEU A 1 95 ? 1.315 -4.142 0.789 1.00 96.31 95 LEU A CA 1
ATOM 754 C C . LEU A 1 95 ? 2.189 -3.402 1.798 1.00 96.31 95 LEU A C 1
ATOM 756 O O . LEU A 1 95 ? 3.410 -3.485 1.715 1.00 96.31 95 LEU A O 1
ATOM 760 N N . ALA A 1 96 ? 1.582 -2.757 2.795 1.00 97.06 96 ALA A N 1
ATOM 761 C CA . ALA A 1 96 ? 2.300 -2.054 3.848 1.00 97.06 96 ALA A CA 1
ATOM 762 C C . ALA A 1 96 ? 3.198 -2.995 4.658 1.00 97.06 96 ALA A C 1
ATOM 764 O O . ALA A 1 96 ? 4.345 -2.666 4.958 1.00 97.06 96 ALA A O 1
ATOM 765 N N . ARG A 1 97 ? 2.715 -4.206 4.959 1.00 96.19 97 ARG A N 1
ATOM 766 C CA . ARG A 1 97 ? 3.513 -5.242 5.622 1.00 96.19 97 ARG A CA 1
ATOM 767 C C . ARG A 1 97 ? 4.702 -5.659 4.764 1.00 96.19 97 ARG A C 1
ATOM 769 O O . ARG A 1 97 ? 5.816 -5.718 5.273 1.00 96.19 97 ARG A O 1
ATOM 776 N N . ASN A 1 98 ? 4.488 -5.923 3.477 1.00 94.69 98 ASN A N 1
ATOM 777 C CA . ASN A 1 98 ? 5.566 -6.286 2.557 1.00 94.69 98 ASN A CA 1
ATOM 778 C C . ASN A 1 98 ? 6.593 -5.152 2.432 1.00 94.69 98 ASN A C 1
ATOM 780 O O . ASN A 1 98 ? 7.792 -5.413 2.460 1.00 94.69 98 ASN A O 1
ATOM 784 N N . ALA A 1 99 ? 6.129 -3.902 2.372 1.00 95.94 99 ALA A N 1
ATOM 785 C CA . ALA A 1 99 ? 6.980 -2.724 2.234 1.00 95.94 99 ALA A CA 1
ATOM 786 C C . ALA A 1 99 ? 7.843 -2.558 3.481 1.00 95.94 99 ALA A C 1
ATOM 788 O O . ALA A 1 99 ? 9.065 -2.489 3.389 1.00 95.94 99 ALA A O 1
ATOM 789 N N . HIS A 1 100 ? 7.221 -2.639 4.659 1.00 95.88 100 HIS A N 1
ATOM 790 C CA . HIS A 1 100 ? 7.919 -2.604 5.936 1.00 95.88 100 HIS A CA 1
ATOM 791 C C . HIS A 1 100 ? 8.986 -3.704 6.043 1.00 95.88 100 HIS A C 1
ATOM 793 O O . HIS A 1 100 ? 10.122 -3.427 6.422 1.00 95.88 100 HIS A O 1
ATOM 799 N N . MET A 1 101 ? 8.650 -4.943 5.664 1.00 93.56 101 MET A N 1
ATOM 800 C CA . MET A 1 101 ? 9.581 -6.077 5.712 1.00 93.56 101 MET A CA 1
ATOM 801 C C . MET A 1 101 ? 10.770 -5.935 4.750 1.00 93.56 101 MET A C 1
ATOM 803 O O . MET A 1 101 ? 11.826 -6.508 5.013 1.00 93.56 101 MET A O 1
ATOM 807 N N . 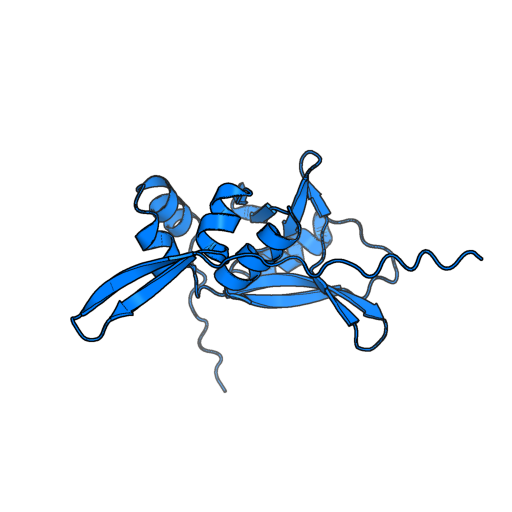LEU A 1 102 ? 10.609 -5.183 3.659 1.00 93.12 102 LEU A N 1
ATOM 808 C CA . LEU A 1 102 ? 11.658 -4.912 2.671 1.00 93.12 102 LEU A CA 1
ATOM 809 C C . LEU A 1 102 ? 12.377 -3.572 2.899 1.00 93.12 102 LEU A C 1
ATOM 811 O O . LEU A 1 102 ? 13.291 -3.246 2.148 1.00 93.12 102 LEU A O 1
ATOM 815 N N . GLY A 1 103 ? 11.986 -2.794 3.916 1.00 94.44 103 GLY A N 1
ATOM 816 C CA . GLY A 1 103 ? 12.500 -1.436 4.121 1.00 94.44 103 GLY A CA 1
ATOM 817 C C . GLY A 1 103 ? 12.114 -0.466 2.997 1.00 94.44 103 GLY A C 1
ATOM 818 O O . GLY A 1 103 ? 12.836 0.497 2.752 1.00 94.44 103 GLY A O 1
ATOM 819 N N . ALA A 1 104 ? 11.008 -0.740 2.306 1.00 96.06 104 ALA A N 1
ATOM 820 C CA . ALA A 1 104 ? 10.501 0.027 1.180 1.00 96.06 104 ALA A CA 1
ATOM 821 C C . ALA A 1 104 ? 9.335 0.946 1.582 1.00 96.06 104 ALA A C 1
ATOM 823 O O . ALA A 1 104 ? 8.720 0.791 2.641 1.00 96.06 104 ALA A O 1
ATOM 824 N N . TRP A 1 105 ? 9.024 1.894 0.704 1.00 96.75 105 TRP A N 1
ATOM 825 C CA . TRP A 1 105 ? 7.854 2.767 0.779 1.00 96.75 105 TRP A CA 1
ATOM 826 C C . TRP A 1 105 ? 6.738 2.296 -0.155 1.00 96.75 105 TRP A C 1
ATOM 828 O O . TRP A 1 105 ? 6.907 1.377 -0.957 1.00 96.75 105 TRP A O 1
ATOM 838 N N . LEU A 1 106 ? 5.581 2.940 -0.043 1.00 96.25 106 LEU A N 1
ATOM 839 C CA . LEU A 1 106 ? 4.518 2.886 -1.041 1.00 96.25 106 LEU A CA 1
ATOM 840 C C . LEU A 1 106 ? 4.375 4.270 -1.667 1.00 96.25 106 LEU A C 1
ATOM 842 O O . LEU A 1 106 ? 4.288 5.265 -0.951 1.00 96.25 106 LEU A O 1
ATOM 846 N N . ASN A 1 107 ? 4.327 4.341 -2.990 1.00 95.00 107 ASN A N 1
ATOM 847 C CA . ASN A 1 107 ? 4.126 5.586 -3.714 1.00 95.00 107 ASN A CA 1
ATOM 848 C C . ASN A 1 107 ? 2.858 5.497 -4.566 1.00 95.00 107 ASN A C 1
ATOM 850 O O . ASN A 1 107 ? 2.746 4.661 -5.467 1.00 95.00 107 ASN A O 1
ATOM 854 N N . TRP A 1 108 ? 1.918 6.385 -4.256 1.00 94.56 108 TRP A N 1
ATOM 855 C CA . TRP A 1 108 ? 0.713 6.628 -5.030 1.00 94.56 108 TRP A CA 1
ATOM 856 C C . TRP A 1 108 ? 0.937 7.870 -5.889 1.00 94.56 108 TRP A C 1
ATOM 858 O O . TRP A 1 108 ? 0.784 9.008 -5.435 1.00 94.56 108 TRP A O 1
ATOM 868 N N . PHE A 1 109 ? 1.358 7.612 -7.129 1.00 87.75 109 PHE A N 1
ATOM 869 C CA . PHE A 1 109 ? 1.973 8.595 -8.017 1.00 87.75 109 PHE A CA 1
ATOM 870 C C . PHE A 1 109 ? 1.051 9.778 -8.347 1.00 87.75 109 PHE A C 1
ATOM 872 O O . PHE A 1 109 ? 1.400 10.923 -8.052 1.00 87.75 109 PHE A O 1
ATOM 879 N N . ASP A 1 110 ? -0.147 9.511 -8.868 1.00 87.88 110 ASP A N 1
ATOM 880 C CA . ASP A 1 110 ? -1.107 10.547 -9.279 1.00 87.88 110 ASP A CA 1
ATOM 881 C C . ASP A 1 110 ? -1.603 11.395 -8.110 1.00 87.88 110 ASP A C 1
ATOM 883 O O . ASP A 1 110 ? -1.722 12.621 -8.207 1.00 87.88 110 ASP A O 1
ATOM 887 N N . ALA A 1 111 ? -1.801 10.755 -6.957 1.00 90.62 111 ALA A N 1
ATOM 888 C CA . ALA A 1 111 ? -2.142 11.440 -5.721 1.00 90.62 111 ALA A CA 1
ATOM 889 C C . ALA A 1 111 ? -0.970 12.243 -5.130 1.00 90.62 111 ALA A C 1
ATOM 891 O O . ALA A 1 111 ? -1.191 13.085 -4.257 1.00 90.62 111 ALA A O 1
ATOM 892 N N . LYS A 1 112 ? 0.267 12.009 -5.593 1.00 91.50 112 LYS A N 1
ATOM 893 C CA . LYS A 1 112 ? 1.516 12.568 -5.047 1.00 91.50 112 LYS A CA 1
ATOM 894 C C . LYS A 1 112 ? 1.694 12.241 -3.564 1.00 91.50 112 LYS A C 1
ATOM 896 O O . LYS A 1 112 ? 2.115 13.087 -2.774 1.00 91.50 112 LYS A O 1
ATOM 901 N N . ILE A 1 113 ? 1.349 11.011 -3.189 1.00 92.88 113 ILE A N 1
ATOM 902 C CA . ILE A 1 113 ? 1.401 10.534 -1.807 1.00 92.88 113 ILE A CA 1
ATOM 903 C C . ILE A 1 113 ? 2.507 9.495 -1.680 1.00 92.88 113 ILE A C 1
ATOM 905 O O . ILE A 1 113 ? 2.448 8.426 -2.284 1.00 92.88 113 ILE A O 1
ATOM 909 N N . ILE A 1 114 ? 3.482 9.795 -0.825 1.00 93.75 114 ILE A N 1
ATOM 910 C CA . ILE A 1 114 ? 4.490 8.835 -0.379 1.00 93.75 114 ILE A CA 1
ATOM 911 C C . ILE A 1 114 ? 4.092 8.361 1.013 1.00 93.75 114 ILE A C 1
ATOM 913 O O . ILE A 1 114 ? 3.978 9.150 1.951 1.00 93.75 114 ILE A O 1
ATOM 917 N N . MET A 1 115 ? 3.879 7.058 1.139 1.00 95.00 115 MET A N 1
ATOM 918 C CA . MET A 1 115 ? 3.638 6.391 2.404 1.00 95.00 115 MET A CA 1
ATOM 919 C C . MET A 1 115 ? 4.962 5.814 2.909 1.00 95.00 115 MET A C 1
ATOM 921 O O . MET A 1 115 ? 5.452 4.799 2.410 1.00 95.00 115 MET A O 1
ATOM 925 N N . ASP A 1 116 ? 5.550 6.506 3.881 1.00 94.56 116 ASP A N 1
ATOM 926 C CA . ASP A 1 116 ? 6.874 6.203 4.417 1.00 94.56 116 ASP A CA 1
ATOM 927 C C . ASP A 1 116 ? 6.899 4.980 5.351 1.00 94.56 116 ASP A C 1
ATOM 929 O O . ASP A 1 116 ? 5.876 4.371 5.677 1.00 94.56 116 ASP A O 1
ATOM 933 N N . SER A 1 117 ? 8.091 4.645 5.846 1.00 93.31 117 SER A N 1
ATOM 934 C CA . SER A 1 117 ? 8.323 3.507 6.740 1.00 93.31 117 SER A CA 1
ATOM 935 C C . SER A 1 117 ? 7.454 3.510 8.006 1.00 93.31 117 SER A C 1
ATOM 937 O O . SER A 1 117 ? 7.069 2.434 8.471 1.00 93.31 117 SER A O 1
ATOM 939 N N . SER A 1 118 ? 7.129 4.682 8.565 1.00 93.50 118 SER A N 1
ATOM 940 C CA . SER A 1 118 ? 6.299 4.793 9.775 1.00 93.50 118 SER A CA 1
ATOM 941 C C . SER A 1 118 ? 4.850 4.428 9.468 1.00 93.50 118 SER A C 1
ATOM 943 O O . SER A 1 118 ? 4.195 3.722 10.241 1.00 93.50 118 SER A O 1
ATOM 945 N N . LEU A 1 119 ? 4.352 4.877 8.315 1.00 94.12 119 LEU A N 1
ATOM 946 C CA . LEU A 1 119 ? 3.017 4.536 7.847 1.00 94.12 119 LEU A CA 1
ATOM 947 C C . LEU A 1 119 ? 2.927 3.061 7.427 1.00 94.12 119 LEU A C 1
ATOM 949 O O . LEU A 1 119 ? 1.929 2.402 7.727 1.00 94.12 119 LEU A O 1
ATOM 953 N N . MET A 1 120 ? 3.987 2.512 6.825 1.00 95.94 120 MET A N 1
ATOM 954 C CA . MET A 1 120 ? 4.087 1.081 6.513 1.00 95.94 120 MET A CA 1
ATOM 955 C C . MET A 1 120 ? 4.067 0.216 7.775 1.00 95.94 120 MET A C 1
ATOM 957 O O . MET A 1 120 ? 3.353 -0.785 7.823 1.00 95.94 120 MET A O 1
ATOM 961 N N . GLU A 1 121 ? 4.779 0.616 8.832 1.00 95.44 121 GLU A N 1
ATOM 962 C CA . GLU A 1 121 ? 4.702 -0.068 10.126 1.00 95.44 121 GLU A CA 1
ATOM 963 C C . GLU A 1 121 ? 3.282 0.006 10.708 1.00 95.44 121 GLU A C 1
ATOM 965 O O . GLU A 1 121 ? 2.732 -1.008 11.143 1.00 95.44 121 GLU A O 1
ATOM 970 N N . LEU A 1 122 ? 2.669 1.194 10.708 1.00 94.62 122 LEU A N 1
ATOM 971 C CA . LEU A 1 122 ? 1.327 1.402 11.249 1.00 94.62 122 LEU A CA 1
ATOM 972 C C . LEU A 1 122 ? 0.284 0.511 10.561 1.00 94.62 122 LEU A C 1
ATOM 974 O O . LEU A 1 122 ? -0.495 -0.143 11.250 1.00 94.62 122 LEU A O 1
ATOM 978 N N . LEU A 1 123 ? 0.262 0.503 9.229 1.00 95.38 123 LEU A N 1
ATOM 979 C CA . LEU A 1 123 ? -0.748 -0.200 8.435 1.00 95.38 123 LEU A CA 1
ATOM 980 C C . LEU A 1 123 ? -0.444 -1.691 8.265 1.00 95.38 123 LEU A C 1
ATOM 982 O O . LEU A 1 123 ? -1.364 -2.500 8.173 1.00 95.38 123 LEU A O 1
ATOM 986 N N . GLY A 1 124 ? 0.837 -2.053 8.195 1.00 95.94 124 GLY A N 1
ATOM 987 C CA . GLY A 1 124 ? 1.275 -3.409 7.878 1.00 95.94 124 GLY A CA 1
ATOM 988 C C . GLY A 1 124 ? 1.533 -4.291 9.091 1.00 95.94 124 GLY A C 1
ATOM 989 O O . GLY A 1 124 ? 1.353 -5.509 9.029 1.00 95.94 124 GLY A O 1
ATOM 990 N N . MET A 1 125 ? 1.953 -3.686 10.203 1.00 96.38 125 MET A N 1
ATOM 991 C CA . MET A 1 125 ? 2.404 -4.423 11.385 1.00 96.38 125 MET A CA 1
ATOM 992 C C . MET A 1 125 ? 1.451 -4.300 12.563 1.00 96.38 125 MET A C 1
ATOM 994 O O . MET A 1 125 ? 1.691 -4.941 13.587 1.00 96.38 125 MET A O 1
ATOM 998 N N . LYS A 1 126 ? 0.377 -3.513 12.449 1.00 95.06 126 LYS A N 1
ATOM 999 C CA . LYS A 1 126 ? -0.623 -3.374 13.507 1.00 95.06 126 LYS A CA 1
ATOM 1000 C C . LYS A 1 126 ? -2.001 -3.806 13.031 1.00 95.06 126 LYS A C 1
ATOM 1002 O O . LYS A 1 126 ? -2.370 -3.611 11.881 1.00 95.06 126 LYS A O 1
ATOM 1007 N N . ALA A 1 127 ? -2.763 -4.393 13.944 1.00 92.38 127 ALA A N 1
ATOM 1008 C CA . ALA A 1 127 ? -4.126 -4.838 13.695 1.00 92.38 127 ALA A CA 1
ATOM 1009 C C . ALA A 1 127 ? -5.027 -4.450 14.865 1.00 92.38 127 ALA A C 1
ATOM 1011 O O . ALA A 1 127 ? -4.623 -4.537 16.028 1.00 92.38 127 ALA A O 1
ATOM 1012 N N . LEU A 1 128 ? -6.252 -4.041 14.547 1.00 92.44 128 LEU A N 1
ATOM 1013 C CA . LEU A 1 128 ? -7.311 -3.846 15.526 1.00 92.44 128 LEU A CA 1
ATOM 1014 C C . LEU A 1 128 ? -8.142 -5.117 15.621 1.00 92.44 128 LEU A C 1
ATOM 1016 O O . LEU A 1 128 ? -8.617 -5.633 14.612 1.00 92.44 128 LEU A O 1
ATOM 1020 N N . VAL A 1 129 ? -8.292 -5.623 16.839 1.00 90.69 129 VAL A N 1
ATOM 1021 C CA . VAL A 1 129 ? -9.079 -6.820 17.126 1.00 90.69 129 VAL A CA 1
ATOM 1022 C C . VAL A 1 129 ? -10.156 -6.452 18.130 1.00 90.69 129 VAL A C 1
ATOM 1024 O O . VAL A 1 129 ? -9.847 -5.966 19.220 1.00 90.69 129 VAL A O 1
ATOM 1027 N N . THR A 1 130 ? -11.408 -6.699 17.763 1.00 91.44 130 THR A N 1
ATOM 1028 C CA . THR A 1 130 ? 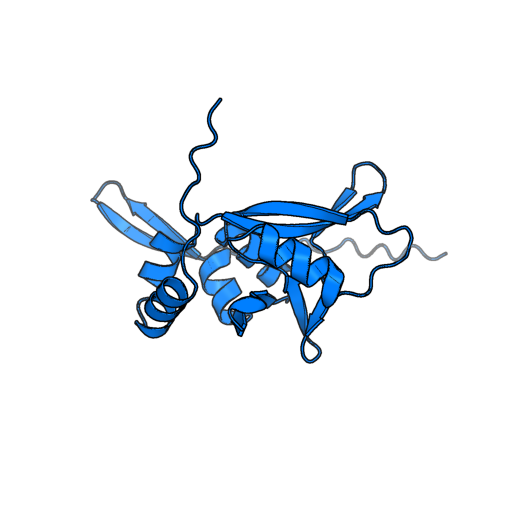-12.550 -6.595 18.672 1.00 91.44 130 THR A CA 1
ATOM 1029 C C . THR A 1 130 ? -12.619 -7.854 19.528 1.00 91.44 130 THR A C 1
ATOM 1031 O O . THR A 1 130 ? -12.646 -8.964 18.999 1.00 91.44 130 THR A O 1
ATOM 1034 N N . LEU A 1 131 ? -12.612 -7.682 20.845 1.00 92.44 131 LEU A N 1
ATOM 1035 C CA . LEU A 1 131 ? -12.739 -8.763 21.818 1.00 92.44 131 LEU A CA 1
ATOM 1036 C C . LEU A 1 131 ? -14.210 -9.108 22.090 1.00 92.44 131 LEU A C 1
ATOM 1038 O O . LEU A 1 131 ? -15.117 -8.363 21.719 1.00 92.44 131 LEU A O 1
ATOM 1042 N N . ASP A 1 132 ? -14.440 -10.213 22.803 1.00 93.44 132 ASP A N 1
ATOM 1043 C CA . ASP A 1 132 ? -15.782 -10.702 23.162 1.00 93.44 132 ASP A CA 1
ATOM 1044 C C . ASP A 1 132 ? -16.601 -9.704 24.005 1.00 93.44 132 ASP A C 1
ATOM 1046 O O . ASP A 1 132 ? -17.829 -9.755 24.015 1.00 93.44 132 ASP A O 1
ATOM 1050 N N . ASP A 1 133 ? -15.936 -8.781 24.706 1.00 93.12 133 ASP A N 1
ATOM 1051 C CA . ASP A 1 133 ? -16.564 -7.709 25.489 1.00 93.12 133 ASP A CA 1
ATOM 1052 C C . ASP A 1 133 ? -16.880 -6.447 24.658 1.00 93.12 133 ASP A C 1
ATOM 1054 O O . ASP A 1 133 ? -17.360 -5.448 25.198 1.00 93.12 133 ASP A O 1
ATOM 1058 N N . GLY A 1 134 ? -16.612 -6.483 23.348 1.00 90.31 134 GLY A N 1
ATOM 1059 C CA . GLY A 1 134 ? -16.795 -5.369 22.422 1.00 90.31 134 GLY A CA 1
ATOM 1060 C C . GLY A 1 134 ? -15.680 -4.321 22.461 1.00 90.31 134 GLY A C 1
ATOM 1061 O O . GLY A 1 134 ? -15.748 -3.352 21.706 1.00 90.31 134 GLY A O 1
ATOM 1062 N N . GLN A 1 135 ? -14.653 -4.482 23.304 1.00 92.06 135 GLN A N 1
ATOM 1063 C CA . GLN A 1 135 ? -13.504 -3.581 23.310 1.00 92.06 135 GLN A CA 1
ATOM 1064 C C . GLN A 1 135 ? -12.570 -3.888 22.142 1.00 92.06 135 GLN A C 1
ATOM 1066 O O . GLN A 1 135 ? -12.262 -5.043 21.851 1.00 92.06 135 GLN A O 1
ATOM 1071 N N . GLU A 1 136 ? -12.049 -2.844 21.505 1.00 90.81 136 GLU A N 1
ATOM 1072 C CA . GLU A 1 136 ? -10.989 -2.989 20.513 1.00 90.81 136 GLU A CA 1
ATOM 1073 C C . GLU A 1 136 ? -9.615 -2.921 21.175 1.00 90.81 136 GLU A C 1
ATOM 1075 O O . GLU A 1 136 ? -9.334 -2.045 22.000 1.00 90.81 136 GLU A O 1
ATOM 1080 N N . ARG A 1 137 ? -8.720 -3.818 20.763 1.00 92.44 137 ARG A N 1
ATOM 1081 C CA . ARG A 1 137 ? -7.307 -3.777 21.135 1.00 92.44 137 ARG A CA 1
ATOM 1082 C C . ARG A 1 137 ? -6.418 -3.700 19.911 1.00 92.44 137 ARG A C 1
ATOM 1084 O O . ARG A 1 137 ? -6.638 -4.386 18.916 1.00 92.44 137 ARG A O 1
ATOM 1091 N N . LEU A 1 138 ? -5.382 -2.874 20.028 1.00 93.44 138 LEU A N 1
ATOM 1092 C CA . LEU A 1 138 ? -4.329 -2.756 19.035 1.00 93.44 138 LEU A CA 1
ATOM 1093 C C . LEU A 1 138 ? -3.235 -3.781 19.334 1.00 93.44 138 LEU A C 1
ATOM 1095 O O . LEU A 1 138 ? -2.613 -3.744 20.396 1.00 93.44 138 LEU A O 1
ATOM 1099 N N . TYR A 1 139 ? -2.991 -4.673 18.383 1.00 93.75 139 TYR A N 1
ATOM 1100 C CA . TYR A 1 139 ? -1.892 -5.630 18.418 1.00 93.75 139 TYR A CA 1
ATOM 1101 C C . TYR A 1 139 ? -0.810 -5.205 17.436 1.00 93.75 139 TYR A C 1
ATOM 1103 O O . TYR A 1 139 ? -1.119 -4.692 16.364 1.00 93.75 139 TYR A O 1
ATOM 1111 N N . GLN A 1 140 ? 0.450 -5.449 17.793 1.00 94.69 140 GLN A N 1
ATOM 1112 C CA . GLN A 1 140 ? 1.595 -5.268 16.908 1.00 94.69 140 GLN A CA 1
ATOM 1113 C C . GLN A 1 140 ? 2.258 -6.619 16.649 1.00 94.69 140 GLN A C 1
ATOM 1115 O O . GLN A 1 140 ? 2.570 -7.363 17.583 1.00 94.69 140 GLN A O 1
ATOM 1120 N N . ALA A 1 141 ? 2.467 -6.936 15.376 1.00 92.75 141 ALA A N 1
ATOM 1121 C CA . ALA A 1 141 ? 3.173 -8.126 14.951 1.00 92.75 141 ALA A CA 1
ATOM 1122 C C . ALA A 1 141 ? 4.648 -8.034 15.354 1.00 92.75 141 ALA A C 1
ATOM 1124 O O . ALA A 1 141 ? 5.312 -7.013 15.166 1.00 92.75 141 ALA A O 1
ATOM 1125 N N . LYS A 1 142 ? 5.172 -9.131 15.901 1.00 91.19 142 LYS A N 1
ATOM 1126 C CA . LYS A 1 142 ? 6.593 -9.263 16.204 1.00 91.19 142 LYS A CA 1
ATOM 1127 C C . LYS A 1 142 ? 7.305 -9.878 15.007 1.00 91.19 142 LYS A C 1
ATOM 1129 O O . LYS A 1 142 ? 6.928 -10.954 14.548 1.00 91.19 142 LYS A O 1
ATOM 1134 N N . VAL A 1 143 ? 8.351 -9.208 14.536 1.00 86.25 143 VAL A N 1
ATOM 1135 C CA . VAL A 1 143 ? 9.225 -9.744 13.492 1.00 86.25 143 VAL A CA 1
ATOM 1136 C C . VAL A 1 143 ? 10.207 -10.716 14.132 1.00 86.25 143 VAL A C 1
ATOM 1138 O O . VAL A 1 143 ? 10.895 -10.387 15.100 1.00 86.25 143 VAL A O 1
ATOM 1141 N N . TYR A 1 144 ? 10.264 -11.925 13.588 1.00 83.38 144 TYR A N 1
ATOM 1142 C CA . TYR A 1 144 ? 11.249 -12.926 13.963 1.00 83.38 144 TYR A CA 1
ATOM 1143 C C . TYR A 1 144 ? 12.189 -13.124 12.783 1.00 83.38 144 TYR A C 1
ATOM 1145 O O . TYR A 1 144 ? 11.766 -13.554 11.713 1.00 83.38 144 TYR A O 1
ATOM 1153 N N . ALA A 1 145 ? 13.466 -12.820 12.979 1.00 75.88 145 ALA A N 1
ATOM 1154 C CA . ALA A 1 145 ? 14.488 -13.227 12.033 1.00 75.88 145 ALA A CA 1
ATOM 1155 C C . ALA A 1 145 ? 14.805 -14.705 12.282 1.00 75.88 145 ALA A C 1
ATOM 1157 O O . ALA A 1 145 ? 15.137 -15.092 13.406 1.00 75.88 145 ALA A O 1
ATOM 1158 N N . SER A 1 146 ? 14.726 -15.532 11.240 1.00 69.94 146 SER A N 1
ATOM 1159 C CA . SER A 1 146 ? 15.400 -16.825 11.294 1.00 69.94 146 SER A CA 1
ATOM 1160 C C . SER A 1 146 ? 16.903 -16.544 11.331 1.00 69.94 146 SER A C 1
ATOM 1162 O O . SER A 1 146 ? 17.371 -15.773 10.489 1.00 69.94 146 SER A O 1
ATOM 1164 N N . PRO A 1 147 ? 17.682 -17.138 12.253 1.00 58.94 147 PRO A N 1
ATOM 1165 C CA . PRO A 1 147 ? 19.130 -17.103 12.138 1.00 58.94 147 PRO A CA 1
ATOM 1166 C C . PRO A 1 147 ? 19.472 -17.745 10.794 1.00 58.94 147 PRO A C 1
ATOM 1168 O O . PRO A 1 147 ? 19.239 -18.938 10.590 1.00 58.94 147 PRO A O 1
ATOM 1171 N N . ALA A 1 148 ? 19.920 -16.939 9.833 1.00 58.59 148 ALA A N 1
ATOM 1172 C CA . ALA A 1 148 ? 20.352 -17.457 8.552 1.00 58.59 148 ALA A CA 1
ATOM 1173 C C . ALA A 1 148 ? 21.449 -18.490 8.824 1.00 58.59 148 ALA A C 1
ATOM 1175 O O . ALA A 1 148 ? 22.398 -18.242 9.572 1.00 58.59 148 ALA A O 1
ATOM 1176 N N . VAL A 1 149 ? 21.290 -19.679 8.247 1.00 49.09 149 VAL A N 1
ATOM 1177 C CA . VAL A 1 149 ? 22.348 -20.677 8.192 1.00 49.09 149 VAL A CA 1
ATOM 1178 C C . VAL A 1 149 ? 23.480 -20.028 7.403 1.00 49.09 149 VAL A C 1
ATOM 1180 O O . VAL A 1 149 ? 23.414 -19.945 6.181 1.00 49.09 149 VAL A O 1
ATOM 1183 N N . ASN A 1 150 ? 24.499 -19.542 8.114 1.00 39.81 150 ASN A N 1
ATOM 1184 C CA . ASN A 1 150 ? 25.797 -19.167 7.565 1.00 39.81 150 ASN A CA 1
ATOM 1185 C C . ASN A 1 150 ? 26.414 -20.408 6.904 1.00 39.81 150 ASN A C 1
ATOM 1187 O O . ASN A 1 150 ? 27.249 -21.097 7.482 1.00 39.81 150 ASN A O 1
ATOM 1191 N N . LYS A 1 151 ? 25.962 -20.739 5.700 1.00 45.22 151 LYS A N 1
ATOM 1192 C CA . LYS A 1 151 ? 26.684 -21.587 4.763 1.00 45.22 151 LYS A CA 1
ATOM 1193 C C . LYS A 1 151 ? 27.042 -20.710 3.581 1.00 45.22 151 LYS A C 1
ATOM 1195 O O . LYS A 1 151 ? 26.487 -20.837 2.497 1.00 45.22 151 LYS A O 1
ATOM 1200 N N . SER A 1 152 ? 28.013 -19.831 3.810 1.00 43.84 152 SER A N 1
ATOM 1201 C CA . SER A 1 152 ? 28.972 -19.484 2.772 1.00 43.84 152 SER A CA 1
ATOM 1202 C C . SER A 1 152 ? 29.697 -20.776 2.381 1.00 43.84 152 SER A C 1
ATOM 1204 O O . SER A 1 152 ? 30.732 -21.140 2.933 1.00 43.84 152 SER A O 1
ATOM 1206 N N . GLY A 1 153 ? 29.082 -21.533 1.473 1.00 40.62 153 GLY A N 1
ATOM 1207 C CA . GLY A 1 153 ? 29.786 -22.537 0.699 1.00 40.62 153 GLY A CA 1
ATOM 1208 C C . GLY A 1 153 ? 30.781 -21.793 -0.174 1.00 40.62 153 GLY A C 1
ATOM 1209 O O . GLY A 1 153 ? 30.390 -21.040 -1.058 1.00 40.62 153 GLY A O 1
ATOM 1210 N N . THR A 1 154 ? 32.061 -21.960 0.126 1.00 41.25 154 THR A N 1
ATOM 1211 C CA . THR A 1 154 ? 33.151 -21.629 -0.787 1.00 41.25 154 THR A CA 1
ATOM 1212 C C . THR A 1 154 ? 32.887 -22.287 -2.140 1.00 41.25 154 THR A C 1
ATOM 1214 O O . THR A 1 154 ? 32.701 -23.506 -2.205 1.00 41.25 154 THR A O 1
ATOM 1217 N N . SER A 1 155 ? 32.885 -21.501 -3.208 1.00 38.34 155 SER A N 1
ATOM 1218 C CA . SER A 1 155 ? 33.205 -21.954 -4.563 1.00 38.34 155 SER A CA 1
ATOM 1219 C C . SER A 1 155 ? 34.229 -20.992 -5.136 1.00 38.34 155 SER A C 1
ATOM 1221 O O . SER A 1 155 ? 34.048 -19.774 -4.915 1.00 38.34 155 SER A O 1
#

Sequence (155 aa):
MIKEDVPVPAATEFMEALNSGNHLKLIREWGDVLFHTVFIREHPGLELPMLYSVDDHHSFLASPDANEVQEALQEHLVLAEDADVFVRAVPLRELARNAHMLGAWLNWFDAKIIMDSSLMELLGMKALVTLDDGQERLYQAKVYASPAVNKSGTS

Radius of gyration: 17.64 Å; chains: 1; bounding box: 55×37×48 Å

pLDDT: mean 86.5, std 14.27, range [36.38, 97.06]

Organism: Marinobacter nauticus (NCBI:txid2743)

Secondary structure (DSSP, 8-state):
-----PPPPPHHHHHHHHHT--HHHHHHHHTT-EEEEEEEEEETTEEEEPPEEETTEEEEEEESSHHHHHHHHHHT----TT--EEEEEEEHHHHHHHHHHHT-EEEETTTTEEE-HHHHHHHHHEEEEE-TTS-EEEEEPPP------------